Protein AF-A0A484ZML0-F1 (afdb_monomer)

Mean predicted aligned error: 3.05 Å

Foldseek 3Di:
DDDADAAELQPPDPVQSLVVQVVVQVVQGQAHEYEAADCPQHNDGGDDLVVVVVNLVSHPGAYEYEYHDPDCVVVCVSCVVSVHPYYHYDDDD

Organism: NCBI:txid82979

Radius of gyration: 13.17 Å; Cα contacts (8 Å, |Δi|>4): 137; chains: 1; bounding box: 35×27×37 Å

Nearest PDB structures (foldseek):
  2fli-assembly1_D  TM=9.026E-01  e=5.700E-06  Streptococcus pyogenes
  1tqj-assembly1_E  TM=8.946E-01  e=8.463E-06  Synechocystis sp.
  1tqj-assembly1_B  TM=8.924E-01  e=1.101E-05  Synechocystis sp.
  1tqj-assembly1_D  TM=8.903E-01  e=1.257E-05  Synechocystis sp.
  1tqj-assembly1_F  TM=8.900E-01  e=1.257E-05  Synechocystis sp.

Structure (mmCIF, N/CA/C/O backbone):
data_AF-A0A484ZML0-F1
#
_entry.id   AF-A0A484ZML0-F1
#
loop_
_atom_site.group_PDB
_atom_site.id
_atom_site.type_symbol
_atom_site.label_atom_id
_atom_site.label_alt_id
_atom_site.label_comp_id
_atom_site.label_asym_id
_atom_site.label_entity_id
_atom_site.label_seq_id
_atom_site.pdbx_PDB_ins_code
_atom_site.Cartn_x
_atom_site.Cartn_y
_atom_site.Cartn_z
_atom_site.occupancy
_atom_site.B_iso_or_equiv
_atom_site.auth_seq_id
_atom_site.auth_comp_id
_atom_site.auth_asym_id
_atom_site.auth_atom_id
_atom_site.pdbx_PDB_model_num
ATOM 1 N N . MET A 1 1 ? 7.928 0.286 27.852 1.00 71.75 1 MET A N 1
ATOM 2 C CA . MET A 1 1 ? 7.952 0.770 26.456 1.00 71.75 1 MET A CA 1
ATOM 3 C C . MET A 1 1 ? 6.836 0.047 25.719 1.00 71.75 1 MET A C 1
ATOM 5 O O . MET A 1 1 ? 6.778 -1.170 25.833 1.00 71.75 1 MET A O 1
ATOM 9 N N . ALA A 1 2 ? 5.902 0.763 25.091 1.00 85.25 2 ALA A N 1
ATOM 10 C CA . ALA A 1 2 ? 4.823 0.130 24.330 1.00 85.25 2 ALA A CA 1
ATOM 11 C C . ALA A 1 2 ? 5.345 -0.276 22.943 1.00 85.25 2 ALA A C 1
ATOM 13 O O . ALA A 1 2 ? 6.112 0.474 22.340 1.00 85.25 2 ALA A O 1
ATOM 14 N N . ILE A 1 3 ? 4.969 -1.464 22.469 1.00 91.19 3 ILE A N 1
ATOM 15 C CA . ILE A 1 3 ? 5.340 -1.972 21.143 1.00 91.19 3 ILE A CA 1
ATOM 16 C C . ILE A 1 3 ? 4.206 -1.632 20.174 1.00 91.19 3 ILE A C 1
ATOM 18 O O . ILE A 1 3 ? 3.059 -1.989 20.434 1.00 91.19 3 ILE A O 1
ATOM 22 N N . THR A 1 4 ? 4.538 -0.992 19.053 1.00 92.69 4 THR A N 1
ATOM 23 C CA . THR A 1 4 ? 3.595 -0.696 17.964 1.00 92.69 4 THR A CA 1
ATOM 24 C C . THR A 1 4 ? 3.928 -1.556 16.752 1.00 92.69 4 THR A C 1
ATOM 26 O O . THR A 1 4 ? 5.089 -1.652 16.357 1.00 92.69 4 THR A O 1
ATOM 29 N N . LEU A 1 5 ? 2.912 -2.183 16.154 1.00 94.56 5 LEU A N 1
ATOM 30 C CA . LEU A 1 5 ? 3.063 -3.038 14.976 1.00 94.56 5 LEU A CA 1
ATOM 31 C C . LEU A 1 5 ? 2.460 -2.378 13.732 1.00 94.56 5 LEU A C 1
ATOM 33 O O . L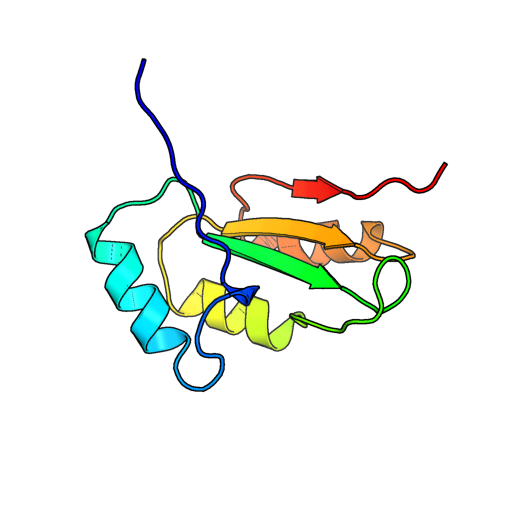EU A 1 5 ? 1.393 -1.765 13.805 1.00 94.56 5 LEU A O 1
ATOM 37 N N . HIS A 1 6 ? 3.124 -2.574 12.592 1.00 96.06 6 HIS A N 1
ATOM 38 C CA . HIS A 1 6 ? 2.702 -2.100 11.271 1.00 96.06 6 HIS A CA 1
ATOM 39 C C . HIS A 1 6 ? 2.703 -3.273 10.271 1.00 96.06 6 HIS A C 1
ATOM 41 O O . HIS A 1 6 ? 3.698 -3.483 9.576 1.00 96.06 6 HIS A O 1
ATOM 47 N N . PRO A 1 7 ? 1.652 -4.114 10.236 1.00 96.81 7 PRO A N 1
ATOM 48 C CA . PRO A 1 7 ? 1.643 -5.324 9.413 1.00 96.81 7 PRO A CA 1
ATOM 49 C C . PRO A 1 7 ? 1.714 -5.010 7.911 1.00 96.81 7 PRO A C 1
ATOM 51 O O . PRO A 1 7 ? 0.918 -4.206 7.424 1.00 96.81 7 PRO A O 1
ATOM 54 N N . SER A 1 8 ? 2.615 -5.669 7.169 1.00 97.31 8 SER A N 1
ATOM 55 C CA . SER A 1 8 ? 2.670 -5.552 5.700 1.00 97.31 8 SER A CA 1
ATOM 56 C C . SER A 1 8 ? 1.549 -6.345 5.037 1.00 97.31 8 SER A C 1
ATOM 58 O O . SER A 1 8 ? 1.401 -7.553 5.244 1.00 97.31 8 SER A O 1
ATOM 60 N N . LEU A 1 9 ? 0.768 -5.655 4.205 1.00 98.06 9 LEU A N 1
ATOM 61 C CA . LEU A 1 9 ? -0.296 -6.259 3.412 1.00 98.06 9 LEU A CA 1
ATOM 62 C C . LEU A 1 9 ? 0.253 -7.067 2.225 1.00 98.06 9 LEU A C 1
ATOM 64 O O . LEU A 1 9 ? -0.460 -7.920 1.696 1.00 98.06 9 LEU A O 1
ATOM 68 N N . ALA A 1 10 ? 1.512 -6.857 1.825 1.00 96.75 10 ALA A N 1
ATOM 69 C CA . ALA A 1 10 ? 2.158 -7.653 0.778 1.00 96.75 10 ALA A CA 1
ATOM 70 C C . ALA A 1 10 ? 2.237 -9.142 1.172 1.00 96.75 10 ALA A C 1
ATOM 72 O O . ALA A 1 10 ? 2.026 -10.023 0.341 1.00 96.75 10 ALA A O 1
ATOM 73 N N . SER A 1 11 ? 2.411 -9.426 2.467 1.00 96.94 11 SER A N 1
ATOM 74 C CA . SER A 1 11 ? 2.438 -10.786 3.027 1.00 96.94 11 SER A CA 1
ATOM 75 C C . SER A 1 11 ? 1.056 -11.442 3.160 1.00 96.94 11 SER A C 1
ATOM 77 O O . SER A 1 11 ? 0.954 -12.602 3.562 1.00 96.94 11 SER A O 1
ATOM 79 N N . ALA A 1 12 ? -0.030 -10.716 2.882 1.00 97.44 12 ALA A N 1
ATOM 80 C CA . ALA A 1 12 ? -1.379 -11.251 2.994 1.00 97.44 12 ALA A CA 1
ATOM 81 C C . ALA A 1 12 ? -1.736 -12.175 1.818 1.00 97.44 12 ALA A C 1
ATOM 83 O O . ALA A 1 12 ? -1.156 -12.118 0.734 1.00 97.44 12 ALA A O 1
ATOM 84 N N . ASN A 1 13 ? -2.783 -12.986 1.999 1.00 97.62 13 ASN A N 1
ATOM 85 C CA . ASN A 1 13 ? -3.420 -13.652 0.867 1.00 97.62 13 ASN A CA 1
ATOM 86 C C . ASN A 1 13 ? -4.106 -12.600 -0.022 1.00 97.62 13 ASN A C 1
ATOM 88 O O . ASN A 1 13 ? -5.159 -12.066 0.341 1.00 97.62 13 ASN A O 1
ATOM 92 N N . GLN A 1 14 ? -3.527 -12.348 -1.195 1.00 96.44 14 GLN A N 1
ATOM 93 C CA . GLN A 1 14 ? -3.979 -11.326 -2.143 1.00 96.44 14 GLN A CA 1
ATOM 94 C C . GLN A 1 14 ? -5.402 -11.577 -2.669 1.00 96.44 14 GLN A C 1
ATOM 96 O O . GLN A 1 14 ? -6.142 -10.637 -2.946 1.00 96.44 14 GLN A O 1
ATOM 101 N N . LEU A 1 15 ? -5.855 -12.835 -2.704 1.00 97.94 15 LEU A N 1
ATOM 102 C CA . LEU A 1 15 ? -7.233 -13.177 -3.078 1.00 97.94 15 LEU A CA 1
ATOM 103 C C . LEU A 1 15 ? -8.254 -12.833 -1.978 1.00 97.94 15 LEU A C 1
ATOM 105 O O . LEU A 1 15 ? -9.458 -12.981 -2.181 1.00 97.94 15 LEU A O 1
ATOM 109 N N . ARG A 1 16 ? -7.801 -12.424 -0.783 1.00 97.75 16 ARG A N 1
ATOM 110 C CA . ARG A 1 16 ? -8.652 -12.196 0.397 1.00 97.75 16 ARG A CA 1
ATOM 111 C C . ARG A 1 16 ? -8.294 -10.932 1.189 1.00 97.75 16 ARG A C 1
ATOM 113 O O . ARG A 1 16 ? -8.565 -10.883 2.389 1.00 97.75 16 ARG A O 1
ATOM 120 N N . LEU A 1 17 ? -7.752 -9.897 0.543 1.00 97.75 17 LEU A N 1
ATOM 121 C CA . LEU A 1 17 ? -7.305 -8.660 1.209 1.00 97.75 17 LEU A CA 1
ATOM 122 C C . LEU A 1 17 ? -8.364 -8.032 2.126 1.00 97.75 17 LEU A C 1
ATOM 124 O O . LEU A 1 17 ? -8.073 -7.751 3.284 1.00 97.75 17 LEU A O 1
ATOM 128 N N . GLY A 1 18 ? -9.616 -7.904 1.676 1.00 97.06 18 GLY A N 1
ATOM 129 C CA . GLY A 1 18 ? -10.686 -7.338 2.509 1.00 97.06 18 GLY A CA 1
ATOM 130 C C . GLY A 1 18 ? -10.976 -8.147 3.783 1.00 97.06 18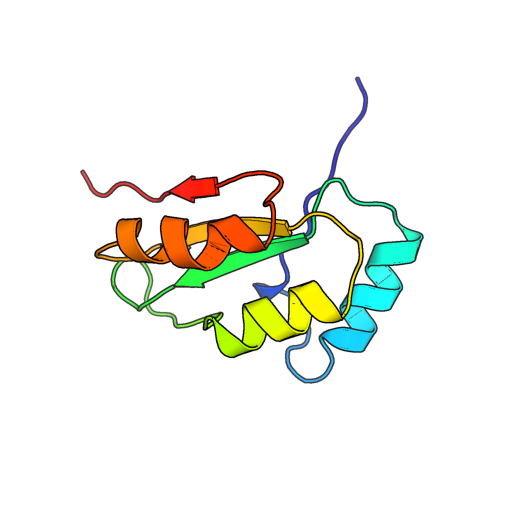 GLY A C 1
ATOM 131 O O . GLY A 1 18 ? -11.309 -7.580 4.820 1.00 97.06 18 GLY A O 1
ATOM 132 N N . ALA A 1 19 ? -10.815 -9.475 3.743 1.00 97.69 19 ALA A N 1
ATOM 133 C CA . ALA A 1 19 ? -10.940 -10.303 4.943 1.00 97.69 19 ALA A CA 1
ATOM 134 C C . ALA A 1 19 ? -9.741 -10.122 5.887 1.00 97.69 19 ALA A C 1
ATOM 136 O O . ALA A 1 19 ? -9.924 -10.141 7.102 1.00 97.69 19 ALA A O 1
ATOM 137 N N . THR A 1 20 ? -8.538 -9.926 5.343 1.00 97.81 20 THR A N 1
ATOM 138 C CA . THR A 1 20 ? -7.345 -9.586 6.128 1.00 97.81 20 THR A CA 1
ATOM 139 C C . THR A 1 20 ? -7.515 -8.241 6.830 1.00 97.81 20 THR A C 1
ATOM 141 O O . THR A 1 20 ? -7.308 -8.175 8.037 1.00 97.81 20 THR A O 1
ATOM 144 N N . LEU A 1 21 ? -7.973 -7.203 6.124 1.00 97.56 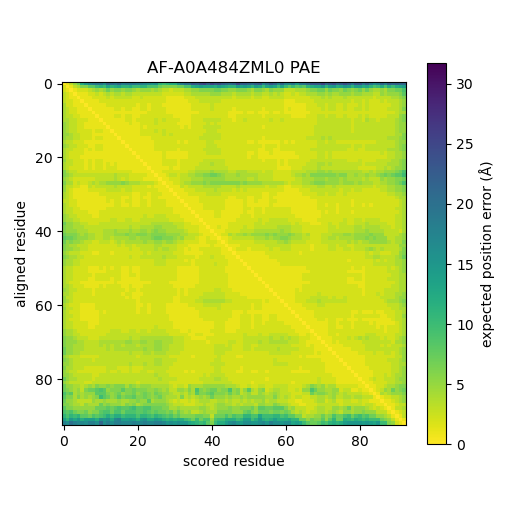21 LEU A N 1
ATOM 145 C CA . LEU A 1 21 ? -8.208 -5.874 6.703 1.00 97.56 21 LEU A CA 1
ATOM 146 C C . LEU A 1 21 ? -9.200 -5.924 7.874 1.00 97.56 21 LEU A C 1
ATOM 148 O O . LEU A 1 21 ? -8.899 -5.400 8.941 1.00 97.56 21 LEU A O 1
ATOM 152 N N . ARG A 1 22 ? -10.319 -6.652 7.734 1.00 96.38 22 ARG A N 1
ATOM 153 C CA . ARG A 1 22 ? -11.282 -6.846 8.838 1.00 96.38 22 ARG A CA 1
ATOM 154 C C . ARG A 1 22 ? -10.680 -7.533 10.063 1.00 96.38 22 ARG A C 1
ATOM 156 O O . ARG A 1 22 ? -11.069 -7.234 11.183 1.00 96.38 22 ARG A O 1
ATOM 163 N N . ARG A 1 23 ? -9.754 -8.476 9.865 1.00 96.06 23 ARG A N 1
ATOM 164 C CA . ARG A 1 23 ? -9.052 -9.131 10.981 1.00 96.06 23 ARG A CA 1
ATOM 165 C C . ARG A 1 23 ? -8.080 -8.178 11.667 1.00 96.06 23 ARG A C 1
ATOM 167 O O . ARG A 1 23 ? -7.948 -8.246 12.880 1.00 96.06 23 ARG A O 1
ATOM 174 N N . LEU A 1 24 ? -7.409 -7.323 10.896 1.00 96.38 24 LEU A N 1
ATOM 175 C CA . LEU A 1 24 ? -6.476 -6.333 11.429 1.00 96.38 24 LEU A CA 1
ATOM 176 C C . LEU A 1 24 ? -7.187 -5.243 12.234 1.00 96.38 24 LEU A C 1
ATOM 178 O O . LEU A 1 24 ? -6.631 -4.792 13.227 1.00 96.38 24 LEU A O 1
ATOM 182 N N . ASP A 1 25 ? -8.408 -4.866 11.860 1.00 93.06 25 ASP A N 1
ATOM 183 C CA . ASP A 1 25 ? -9.181 -3.833 12.562 1.00 93.06 25 ASP A CA 1
ATOM 184 C C . ASP A 1 25 ? -9.403 -4.182 14.045 1.00 93.06 25 ASP A C 1
ATOM 186 O O . ASP A 1 25 ? -9.183 -3.362 14.933 1.00 93.06 25 ASP A O 1
ATOM 190 N N . ALA A 1 26 ? -9.676 -5.459 14.335 1.00 91.69 26 ALA A N 1
ATOM 191 C CA . ALA A 1 26 ? -9.817 -5.970 15.701 1.00 91.69 26 ALA A CA 1
ATOM 192 C C . ALA A 1 26 ? -8.516 -5.946 16.533 1.00 91.69 26 ALA A C 1
ATOM 194 O O . ALA A 1 26 ? -8.566 -6.133 17.747 1.00 91.69 26 ALA A O 1
ATOM 195 N N . LEU A 1 27 ? -7.354 -5.754 15.898 1.00 93.38 27 LEU A N 1
ATOM 196 C CA . LEU A 1 27 ? -6.039 -5.745 16.548 1.00 93.38 27 LEU A CA 1
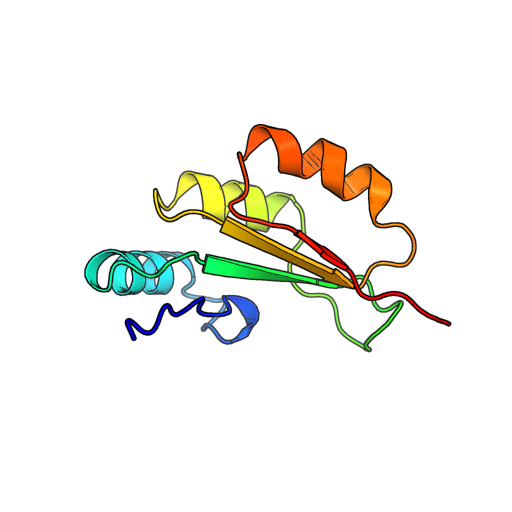ATOM 197 C C . LEU A 1 27 ? -5.489 -4.331 16.779 1.00 93.38 27 LEU A C 1
ATOM 199 O O . LEU A 1 27 ? -4.447 -4.203 17.417 1.00 93.38 27 LEU A O 1
ATOM 203 N N . ALA A 1 28 ? -6.158 -3.297 16.253 1.00 89.88 28 ALA A N 1
ATOM 204 C CA . ALA A 1 28 ? -5.760 -1.892 16.362 1.00 89.88 28 ALA A CA 1
ATOM 205 C C . ALA A 1 28 ? -4.251 -1.637 16.101 1.00 89.88 28 ALA A C 1
ATOM 207 O O . ALA A 1 28 ? -3.558 -1.082 16.960 1.00 89.88 28 ALA A O 1
ATOM 208 N N . PRO A 1 29 ? -3.700 -2.057 14.941 1.00 95.12 29 PRO A N 1
ATOM 209 C CA . PRO A 1 29 ? -2.297 -1.813 14.615 1.00 95.12 29 PRO A CA 1
ATOM 210 C C . PRO A 1 29 ? -2.029 -0.314 14.438 1.00 95.12 29 PRO A C 1
ATOM 212 O O . PRO A 1 29 ? -2.940 0.470 14.176 1.00 95.12 29 PRO A O 1
ATOM 215 N N . GLY A 1 30 ? -0.755 0.082 14.507 1.00 95.31 30 GLY A N 1
ATOM 216 C CA . GLY A 1 30 ? -0.370 1.474 14.264 1.00 95.31 30 GLY A CA 1
ATOM 217 C C . GLY A 1 30 ? -0.703 1.923 12.838 1.00 95.31 30 GLY A C 1
ATOM 218 O O . GLY A 1 30 ? -1.196 3.028 12.631 1.00 95.31 30 GLY A O 1
ATOM 219 N N . SER A 1 31 ? -0.457 1.056 11.852 1.00 97.06 31 SER A N 1
ATOM 220 C CA . SER A 1 31 ? -0.908 1.237 10.469 1.00 97.06 31 SER A CA 1
ATOM 221 C C . SER A 1 31 ? -0.934 -0.097 9.719 1.00 97.06 31 SER A C 1
ATOM 223 O O . SER A 1 31 ? -0.307 -1.066 10.148 1.00 97.06 31 SER A O 1
ATOM 225 N N . VAL A 1 32 ? -1.597 -0.143 8.564 1.00 97.81 32 VAL A N 1
ATOM 226 C CA . VAL A 1 32 ? -1.358 -1.176 7.545 1.00 97.81 32 VAL A CA 1
ATOM 227 C C . VAL A 1 32 ? -0.232 -0.698 6.634 1.00 97.81 32 VAL A C 1
ATOM 229 O O . VAL A 1 32 ? -0.301 0.404 6.090 1.00 97.81 32 VAL A O 1
ATOM 232 N N . HIS A 1 33 ? 0.810 -1.509 6.485 1.00 98.06 33 HIS A N 1
ATOM 233 C CA . HIS A 1 33 ? 1.962 -1.194 5.651 1.00 98.06 33 HIS A CA 1
ATOM 234 C C . HIS A 1 33 ? 1.762 -1.698 4.218 1.00 98.06 33 HIS A C 1
ATOM 236 O O . HIS A 1 33 ? 1.337 -2.836 4.002 1.00 98.06 33 HIS A O 1
ATOM 242 N N . LEU A 1 34 ? 2.049 -0.841 3.240 1.00 98.12 34 LEU A N 1
ATOM 243 C CA . LEU A 1 34 ? 1.867 -1.095 1.815 1.00 98.12 34 LEU A CA 1
ATOM 244 C C . LEU A 1 34 ? 3.185 -0.878 1.070 1.00 98.12 34 LEU A C 1
ATOM 246 O O . LEU A 1 34 ? 3.662 0.253 0.951 1.00 98.12 34 LEU A O 1
ATOM 250 N N . ASP A 1 35 ? 3.732 -1.968 0.540 1.00 97.19 35 ASP A N 1
ATOM 251 C CA . ASP A 1 35 ? 4.911 -1.964 -0.321 1.00 97.19 35 ASP A CA 1
ATOM 252 C C . ASP A 1 35 ? 4.510 -1.641 -1.771 1.00 97.19 35 ASP A C 1
ATOM 254 O O . ASP A 1 35 ? 3.668 -2.313 -2.377 1.00 97.19 35 ASP A O 1
ATOM 258 N N . ILE A 1 36 ? 5.103 -0.588 -2.333 1.00 96.88 36 ILE A N 1
ATOM 259 C CA . ILE A 1 36 ? 4.874 -0.145 -3.710 1.00 96.88 36 ILE A CA 1
ATOM 260 C C . ILE A 1 36 ? 6.176 -0.315 -4.487 1.00 96.88 36 ILE A C 1
ATOM 262 O O . ILE A 1 36 ? 7.166 0.371 -4.233 1.00 96.88 36 ILE A O 1
ATOM 266 N N . GLU A 1 37 ? 6.154 -1.244 -5.438 1.00 96.56 37 GLU A N 1
ATOM 267 C CA . GLU A 1 37 ? 7.330 -1.751 -6.147 1.00 96.56 37 GLU A CA 1
ATOM 268 C C . GLU A 1 37 ? 7.080 -1.733 -7.659 1.00 96.56 37 GLU A C 1
ATOM 270 O O . GLU A 1 37 ? 6.000 -2.121 -8.112 1.00 96.56 37 GLU A O 1
ATOM 2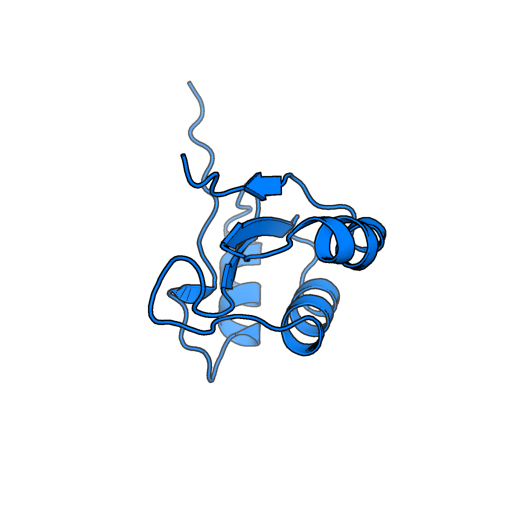75 N N . ASP A 1 38 ? 8.079 -1.314 -8.439 1.00 95.56 38 ASP A N 1
ATOM 276 C CA . ASP A 1 38 ? 8.003 -1.173 -9.904 1.00 95.56 38 ASP A CA 1
ATOM 277 C C . ASP A 1 38 ? 9.114 -1.925 -10.652 1.00 95.56 38 ASP A C 1
ATOM 279 O O . ASP A 1 38 ? 9.446 -1.589 -11.787 1.00 95.56 38 ASP A O 1
ATOM 283 N N . THR A 1 39 ? 9.711 -2.936 -10.024 1.00 95.19 39 THR A N 1
ATOM 284 C CA . THR A 1 39 ? 10.906 -3.672 -10.474 1.00 95.19 39 THR A CA 1
ATOM 285 C C . THR A 1 39 ? 12.254 -2.946 -10.404 1.00 95.19 39 THR A C 1
ATOM 287 O O . THR A 1 39 ? 13.296 -3.582 -10.573 1.00 95.19 39 THR A O 1
ATOM 290 N N . SER A 1 40 ? 12.287 -1.638 -10.137 1.00 94.06 40 SER A N 1
ATOM 291 C CA . SER A 1 40 ? 13.540 -0.878 -10.224 1.00 94.06 40 SER A CA 1
ATOM 292 C C . SER A 1 40 ? 14.519 -1.155 -9.078 1.00 94.06 40 SER A C 1
ATOM 294 O O . SER A 1 40 ? 15.727 -1.024 -9.281 1.00 94.06 40 SER A O 1
ATOM 296 N N . PHE A 1 41 ? 14.043 -1.571 -7.899 1.00 91.94 41 PHE A N 1
ATOM 297 C CA . PHE A 1 41 ? 14.879 -1.922 -6.735 1.00 91.94 41 PHE A CA 1
ATOM 298 C C . PHE A 1 41 ? 14.903 -3.426 -6.436 1.00 91.94 41 PHE A C 1
ATOM 300 O O . PHE A 1 41 ? 15.946 -3.963 -6.069 1.00 91.94 41 PHE A O 1
ATOM 307 N N . ILE A 1 42 ? 13.772 -4.107 -6.616 1.00 89.50 42 ILE A N 1
ATOM 308 C CA . ILE A 1 42 ? 13.569 -5.537 -6.341 1.00 89.50 42 ILE A CA 1
ATOM 309 C C . ILE A 1 42 ? 12.865 -6.146 -7.552 1.00 89.50 42 ILE A C 1
ATOM 311 O O . ILE A 1 42 ? 12.100 -5.457 -8.205 1.00 89.50 42 ILE A O 1
ATOM 315 N N . ARG A 1 43 ? 13.065 -7.432 -7.864 1.00 93.19 43 ARG A N 1
ATOM 316 C CA . ARG A 1 43 ? 12.372 -8.122 -8.974 1.00 93.19 43 ARG A CA 1
ATOM 317 C C . ARG A 1 43 ? 10.924 -8.491 -8.623 1.00 93.19 43 ARG A C 1
ATOM 319 O O . ARG A 1 43 ? 10.582 -9.670 -8.602 1.00 93.19 43 ARG A O 1
ATOM 326 N N . ASN A 1 44 ? 10.104 -7.489 -8.321 1.00 93.69 44 ASN A N 1
ATOM 327 C CA . ASN A 1 44 ? 8.697 -7.658 -7.979 1.00 93.69 44 ASN A CA 1
ATOM 328 C C . ASN A 1 44 ? 7.854 -6.430 -8.377 1.00 93.69 44 ASN A C 1
ATOM 330 O O . ASN A 1 44 ? 8.387 -5.336 -8.573 1.00 93.69 44 ASN A O 1
ATOM 334 N N . ILE A 1 45 ? 6.541 -6.640 -8.508 1.00 95.75 45 ILE A N 1
ATOM 335 C CA . ILE A 1 45 ? 5.515 -5.601 -8.661 1.00 95.75 45 ILE A CA 1
ATOM 336 C C . ILE A 1 45 ? 4.407 -5.949 -7.673 1.00 95.75 45 ILE A C 1
ATOM 338 O O . ILE A 1 45 ? 3.805 -7.017 -7.787 1.00 95.75 45 ILE A O 1
ATOM 342 N N . THR A 1 46 ? 4.132 -5.055 -6.727 1.00 95.56 46 THR A N 1
ATOM 343 C CA . THR A 1 46 ? 3.200 -5.348 -5.627 1.00 95.56 46 THR A CA 1
ATOM 344 C C . THR A 1 46 ? 1.884 -4.589 -5.776 1.00 95.56 46 THR A C 1
ATOM 346 O O . THR A 1 46 ? 0.951 -5.097 -6.400 1.00 95.56 46 THR A O 1
ATOM 349 N N . PHE A 1 47 ? 1.772 -3.373 -5.233 1.00 97.38 47 PHE A N 1
ATOM 350 C CA . PHE A 1 47 ? 0.517 -2.620 -5.265 1.00 97.38 47 PHE A CA 1
ATOM 351 C C . PHE A 1 47 ? 0.561 -1.455 -6.252 1.00 97.38 47 PHE A C 1
ATOM 353 O O . PHE A 1 47 ? 1.456 -0.619 -6.221 1.00 97.38 47 PHE A O 1
ATOM 360 N N . GLY A 1 48 ? -0.465 -1.369 -7.100 1.00 96.12 48 GLY A N 1
ATOM 361 C CA . GLY A 1 48 ? -0.774 -0.171 -7.880 1.00 96.12 48 GLY A CA 1
ATOM 362 C C . GLY A 1 48 ? -1.753 0.750 -7.146 1.00 96.12 48 GLY A C 1
ATOM 363 O O . GLY A 1 48 ? -2.448 0.312 -6.225 1.00 96.12 48 GLY A O 1
ATOM 364 N N . LEU A 1 49 ? -1.890 1.998 -7.616 1.00 96.19 49 LEU A N 1
ATOM 365 C CA . LEU A 1 49 ? -2.833 2.973 -7.044 1.00 96.19 49 LEU A CA 1
ATOM 366 C C . LEU A 1 49 ? -4.257 2.426 -6.915 1.00 96.19 49 LEU A C 1
ATOM 368 O O . LEU A 1 49 ? -4.876 2.616 -5.879 1.00 96.19 49 LEU A O 1
ATOM 372 N N . LYS A 1 50 ? -4.755 1.683 -7.914 1.00 97.12 50 LYS A N 1
ATOM 373 C CA . LYS A 1 50 ? -6.099 1.083 -7.864 1.00 97.12 50 LYS A CA 1
ATOM 374 C C . LYS A 1 50 ? -6.302 0.230 -6.608 1.00 97.12 50 LYS A C 1
ATOM 376 O O . LYS A 1 50 ? -7.300 0.396 -5.916 1.00 97.12 50 LYS A O 1
ATOM 381 N N . THR A 1 51 ? -5.359 -0.665 -6.311 1.00 97.50 51 THR A N 1
ATOM 382 C CA . THR A 1 51 ? -5.438 -1.531 -5.127 1.00 97.50 51 THR A CA 1
ATOM 383 C C . THR A 1 51 ? -5.284 -0.716 -3.849 1.00 97.50 51 THR A C 1
ATOM 385 O O . THR A 1 51 ? -6.034 -0.932 -2.904 1.00 97.50 51 THR A O 1
ATOM 388 N N . VAL A 1 52 ? -4.361 0.251 -3.824 1.00 97.94 52 VAL A N 1
ATOM 389 C CA . VAL A 1 52 ? -4.156 1.134 -2.666 1.00 97.94 52 VAL A CA 1
ATOM 390 C C . VAL A 1 52 ? -5.422 1.929 -2.332 1.00 97.94 52 VAL A C 1
ATOM 392 O O . VAL A 1 52 ? -5.821 1.969 -1.171 1.00 97.94 52 VAL A O 1
ATOM 395 N N . THR A 1 53 ? -6.090 2.509 -3.331 1.00 97.56 53 THR A N 1
ATOM 396 C CA . THR A 1 53 ? -7.353 3.237 -3.149 1.00 97.56 53 THR A CA 1
ATOM 397 C C . 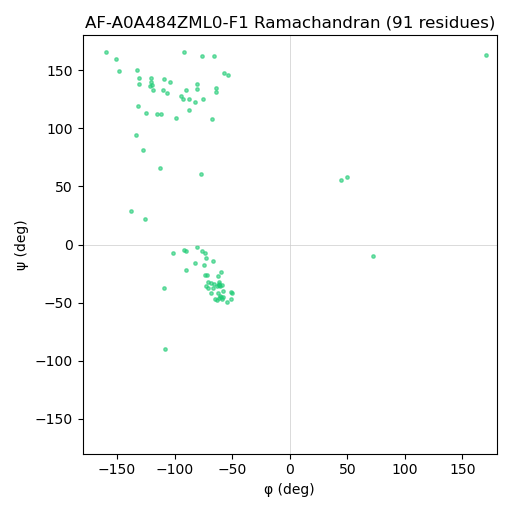THR A 1 53 ? -8.442 2.321 -2.599 1.00 97.56 53 THR A C 1
ATOM 399 O O . THR A 1 53 ? -9.084 2.668 -1.615 1.00 97.56 53 THR A O 1
ATOM 402 N N . GLN A 1 54 ? -8.591 1.113 -3.151 1.00 97.94 54 GLN A N 1
ATOM 403 C CA . GLN A 1 54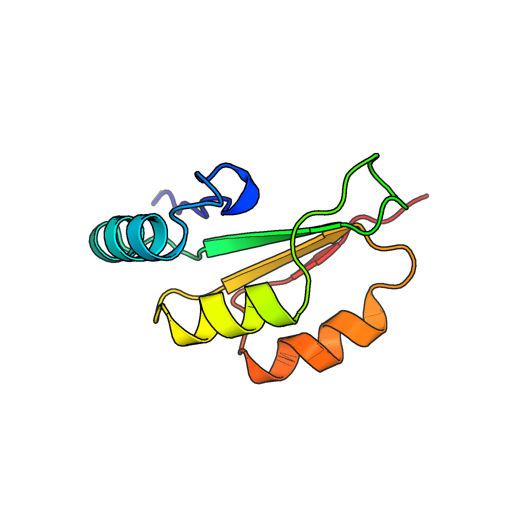 ? -9.565 0.137 -2.648 1.00 97.94 54 GLN A CA 1
ATOM 404 C C . GLN A 1 54 ? -9.270 -0.306 -1.208 1.00 97.94 54 GLN A C 1
ATOM 406 O O . GLN A 1 54 ? -10.192 -0.530 -0.430 1.00 97.94 54 GLN A O 1
ATOM 411 N N . VAL A 1 55 ? -7.993 -0.432 -0.836 1.00 98.06 55 VAL A N 1
ATOM 412 C CA . VAL A 1 55 ? -7.590 -0.717 0.548 1.00 98.06 55 VAL A CA 1
ATOM 413 C C . VAL A 1 55 ? -7.972 0.444 1.463 1.00 98.06 55 VAL A C 1
ATOM 415 O O . VAL A 1 55 ? -8.570 0.195 2.504 1.00 98.06 55 VAL A O 1
ATOM 418 N N . ALA A 1 56 ? -7.686 1.687 1.066 1.00 97.50 56 ALA A N 1
ATOM 419 C CA . ALA A 1 56 ? -8.025 2.884 1.838 1.00 97.50 56 ALA A CA 1
ATOM 420 C C . ALA A 1 56 ? -9.540 3.057 2.043 1.00 97.50 56 ALA A C 1
ATOM 422 O O . ALA A 1 56 ? -9.970 3.497 3.101 1.00 97.50 56 ALA A O 1
ATOM 423 N N . GLU A 1 57 ? -10.358 2.676 1.060 1.00 97.00 57 GLU A N 1
ATOM 424 C CA . GLU A 1 57 ? -11.824 2.677 1.178 1.00 97.00 57 GLU A CA 1
ATOM 425 C C . GLU A 1 57 ? -12.348 1.556 2.091 1.00 97.00 57 GLU A C 1
ATOM 427 O O . GLU A 1 57 ? -13.427 1.672 2.671 1.00 97.00 57 GLU A O 1
ATOM 432 N N . ALA A 1 58 ? -11.600 0.458 2.221 1.00 97.06 58 ALA A N 1
ATOM 433 C CA . ALA A 1 58 ? -12.026 -0.742 2.935 1.00 97.06 58 ALA A CA 1
ATOM 434 C C . ALA A 1 58 ? -11.622 -0.781 4.421 1.00 97.06 58 ALA A C 1
ATOM 436 O O . ALA A 1 58 ? -11.982 -1.741 5.109 1.00 97.06 58 ALA A O 1
ATOM 437 N N . THR A 1 59 ? -10.861 0.198 4.923 1.00 96.50 59 THR A N 1
ATOM 438 C CA . THR A 1 59 ? -10.431 0.250 6.328 1.00 96.50 59 THR A CA 1
ATOM 439 C C . THR A 1 59 ? -10.275 1.678 6.847 1.00 96.50 59 THR A C 1
ATOM 441 O O . THR A 1 59 ? -9.896 2.577 6.106 1.00 96.50 59 THR A O 1
ATOM 444 N N . SER A 1 60 ? -10.519 1.880 8.144 1.00 95.19 60 SER A N 1
ATOM 445 C CA . SER A 1 60 ? -10.193 3.122 8.861 1.00 95.19 60 SER A CA 1
ATOM 446 C C . SER A 1 60 ? -8.794 3.119 9.481 1.00 95.19 60 SER A C 1
ATOM 448 O O . SER A 1 60 ? -8.369 4.131 10.039 1.00 95.19 60 SER A O 1
ATOM 450 N N . ILE A 1 61 ? -8.079 1.991 9.424 1.00 96.44 61 ILE A N 1
ATOM 451 C CA . ILE A 1 61 ? -6.715 1.888 9.945 1.00 96.44 61 ILE A CA 1
ATOM 452 C C . ILE A 1 61 ? -5.803 2.817 9.123 1.00 96.44 61 ILE A C 1
ATOM 454 O O . ILE A 1 61 ? -5.867 2.777 7.890 1.00 96.44 61 ILE A O 1
ATOM 458 N N . PRO A 1 62 ? -4.916 3.611 9.756 1.00 96.38 62 PRO A N 1
ATOM 459 C CA . PRO A 1 62 ? -3.942 4.417 9.030 1.00 96.38 62 PRO A CA 1
ATOM 460 C C . PRO A 1 62 ? -3.118 3.570 8.055 1.00 96.38 62 PRO A C 1
ATOM 462 O O . PRO A 1 62 ? -2.782 2.423 8.348 1.00 96.38 62 PRO A O 1
ATOM 465 N N . LEU A 1 63 ? -2.744 4.137 6.910 1.00 98.00 63 LEU A N 1
ATOM 466 C CA . LEU A 1 63 ? -1.878 3.469 5.936 1.00 98.00 63 LEU A CA 1
ATOM 467 C C . LEU A 1 63 ? -0.461 4.034 6.012 1.00 98.00 63 LEU A C 1
ATOM 469 O O . LEU A 1 63 ? -0.285 5.243 6.151 1.00 98.00 63 LEU A O 1
ATOM 473 N N . SER A 1 64 ? 0.551 3.178 5.904 1.00 97.88 64 SER A N 1
ATOM 474 C CA . SER A 1 64 ? 1.939 3.598 5.691 1.00 97.88 64 SER A CA 1
ATOM 475 C C . SER A 1 64 ? 2.471 3.006 4.395 1.00 97.88 64 SER A C 1
ATOM 477 O O . SER A 1 64 ? 2.127 1.882 4.034 1.00 97.88 64 SER A O 1
ATOM 479 N N . PHE A 1 65 ? 3.293 3.772 3.684 1.00 97.88 65 PHE A N 1
ATOM 480 C CA . PHE A 1 65 ? 3.748 3.410 2.344 1.00 97.88 65 PHE A CA 1
ATOM 481 C C . PHE A 1 65 ? 5.260 3.251 2.305 1.00 97.88 65 PHE A C 1
ATOM 483 O O . PHE A 1 65 ? 5.983 4.129 2.774 1.00 97.88 65 PHE A O 1
ATOM 490 N N . HIS A 1 66 ? 5.730 2.163 1.706 1.00 96.88 66 HIS A N 1
ATOM 491 C CA . HIS A 1 66 ? 7.136 1.955 1.391 1.00 96.88 66 HIS A CA 1
ATOM 492 C C . HIS A 1 66 ? 7.324 1.989 -0.119 1.00 96.88 66 HIS A C 1
ATOM 494 O O . HIS A 1 66 ? 6.811 1.141 -0.846 1.00 96.88 66 HIS A O 1
ATOM 500 N N . LEU A 1 67 ? 8.016 3.022 -0.590 1.00 96.25 67 LEU A N 1
ATOM 501 C CA . LEU A 1 67 ? 8.195 3.308 -2.004 1.00 96.25 67 LEU A CA 1
ATOM 502 C C . LEU A 1 67 ? 9.562 2.795 -2.461 1.00 96.25 67 LEU A C 1
ATOM 504 O O . LEU A 1 67 ? 10.605 3.360 -2.122 1.00 96.25 67 LEU A O 1
ATOM 508 N N . MET A 1 68 ? 9.530 1.727 -3.252 1.00 95.75 68 MET A N 1
ATOM 509 C CA . MET A 1 68 ? 10.680 1.090 -3.894 1.00 95.75 68 MET A CA 1
ATOM 510 C C . MET A 1 68 ? 10.565 1.287 -5.408 1.00 95.75 68 MET A C 1
ATOM 512 O O . MET A 1 68 ? 10.331 0.345 -6.167 1.00 95.75 68 MET A O 1
ATOM 516 N N . LEU A 1 69 ? 10.663 2.555 -5.815 1.00 94.00 69 LEU A N 1
ATOM 517 C CA . LEU A 1 69 ? 10.294 3.054 -7.140 1.00 94.00 69 LEU A CA 1
ATOM 518 C C . LEU A 1 69 ? 11.397 3.911 -7.742 1.00 94.00 69 LEU A C 1
ATOM 520 O O . LEU A 1 69 ? 11.989 4.722 -7.029 1.00 94.00 69 LEU A O 1
ATOM 524 N N . ALA A 1 70 ? 11.611 3.821 -9.056 1.00 94.06 70 ALA A N 1
ATOM 525 C CA . ALA A 1 70 ? 12.653 4.596 -9.735 1.00 94.06 70 ALA A CA 1
ATOM 526 C C . ALA A 1 70 ? 12.414 6.109 -9.605 1.00 94.06 70 ALA A C 1
ATOM 528 O O . ALA A 1 70 ? 13.357 6.888 -9.488 1.00 94.06 70 ALA A O 1
ATOM 529 N N . ASN A 1 71 ? 11.141 6.517 -9.610 1.00 92.88 71 ASN A N 1
ATOM 530 C CA . ASN A 1 71 ? 10.715 7.893 -9.385 1.00 92.88 71 ASN A CA 1
ATOM 531 C C . ASN A 1 71 ? 9.544 7.933 -8.381 1.00 92.88 71 ASN A C 1
ATOM 533 O O . ASN A 1 71 ? 8.387 7.789 -8.788 1.00 92.88 71 ASN A O 1
ATOM 537 N N . PRO A 1 72 ? 9.810 8.120 -7.074 1.00 92.50 72 PRO A N 1
ATOM 538 C CA . PRO A 1 72 ? 8.772 8.075 -6.045 1.00 92.50 72 PRO A CA 1
ATOM 539 C C . PRO A 1 72 ? 7.984 9.388 -5.896 1.00 92.50 72 PRO A C 1
ATOM 541 O O . PRO A 1 72 ? 6.912 9.381 -5.298 1.00 92.50 72 PRO A O 1
ATOM 544 N N . PHE A 1 73 ? 8.464 10.520 -6.426 1.00 92.00 73 PHE A N 1
ATOM 545 C CA . PHE A 1 73 ? 7.833 11.828 -6.192 1.00 92.00 73 PHE A CA 1
ATOM 546 C C . PHE A 1 73 ? 6.376 11.932 -6.675 1.00 92.00 73 PHE A C 1
ATOM 548 O O . PHE A 1 73 ? 5.548 12.412 -5.900 1.00 92.00 73 PHE A O 1
ATOM 555 N N . PRO A 1 74 ? 6.003 11.446 -7.879 1.00 94.00 74 PRO A N 1
ATOM 556 C CA . PRO A 1 74 ? 4.604 11.463 -8.313 1.00 94.00 74 PRO A CA 1
ATOM 557 C C . PRO A 1 74 ? 3.681 10.691 -7.365 1.00 94.00 74 PRO A C 1
ATOM 559 O O . PRO A 1 74 ? 2.554 11.111 -7.113 1.00 94.00 74 PRO A O 1
ATOM 562 N N . TRP A 1 75 ? 4.178 9.596 -6.782 1.00 94.94 75 TRP A N 1
ATOM 563 C CA . TRP A 1 75 ? 3.410 8.781 -5.848 1.00 94.94 75 TRP A CA 1
ATOM 564 C C . TRP A 1 75 ? 3.085 9.517 -4.555 1.00 94.94 75 TRP A C 1
ATOM 566 O O . TRP A 1 75 ? 1.999 9.321 -4.022 1.00 94.94 75 TRP A O 1
ATOM 576 N N . ILE A 1 76 ? 3.965 10.397 -4.071 1.00 93.00 76 ILE A N 1
ATOM 577 C CA . ILE A 1 76 ? 3.677 11.215 -2.885 1.00 93.00 76 ILE A CA 1
ATOM 578 C C . ILE A 1 76 ? 2.421 12.058 -3.124 1.00 93.00 76 ILE A C 1
ATOM 580 O O . ILE A 1 76 ? 1.516 12.058 -2.292 1.00 93.00 76 ILE A O 1
ATOM 584 N N . GLU A 1 77 ? 2.324 12.723 -4.277 1.00 95.06 77 GLU A N 1
ATOM 585 C CA . GLU A 1 77 ? 1.157 13.548 -4.611 1.00 95.06 77 GLU A CA 1
ATOM 586 C C . GLU A 1 77 ? -0.113 12.710 -4.787 1.00 95.06 77 GLU A C 1
ATOM 588 O O . GLU A 1 77 ? -1.187 13.116 -4.346 1.00 95.06 77 GLU A O 1
ATOM 593 N N . TRP A 1 78 ? -0.001 11.512 -5.363 1.00 96.25 78 TRP A N 1
ATOM 594 C CA . TRP A 1 78 ? -1.144 10.611 -5.534 1.00 96.25 78 TRP A CA 1
ATOM 595 C C . TRP A 1 78 ? -1.643 10.002 -4.221 1.00 96.25 78 TRP A C 1
ATOM 597 O O . TRP A 1 78 ? -2.838 9.749 -4.077 1.00 96.25 78 TRP A O 1
ATOM 607 N N . LEU A 1 79 ? -0.748 9.771 -3.260 1.00 96.69 79 LEU A N 1
ATOM 608 C CA . LEU A 1 79 ? -1.066 9.156 -1.969 1.00 96.69 79 LEU A CA 1
ATOM 609 C C . LEU A 1 79 ? -1.455 10.185 -0.902 1.00 96.69 79 LEU A C 1
ATOM 611 O O . LEU A 1 79 ? -2.167 9.850 0.043 1.00 96.69 79 LEU A O 1
ATOM 615 N N . LYS A 1 80 ? -1.050 11.449 -1.058 1.00 95.06 80 LYS A N 1
ATOM 616 C CA . LYS A 1 80 ? -1.355 12.548 -0.131 1.00 95.06 80 LYS A CA 1
ATOM 617 C C . LYS A 1 80 ? -2.841 12.673 0.247 1.00 95.06 80 LYS A C 1
ATOM 619 O O . LYS A 1 80 ? -3.105 12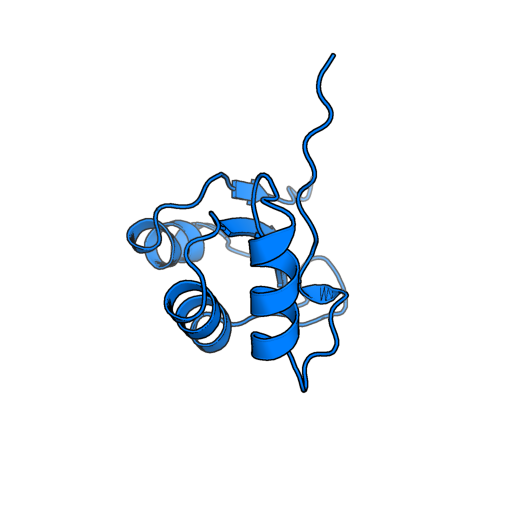.858 1.438 1.00 95.06 80 LYS A O 1
ATOM 624 N N . PRO A 1 81 ? -3.824 12.532 -0.670 1.00 96.25 81 PRO A N 1
ATOM 625 C CA . PRO A 1 81 ? -5.244 12.577 -0.311 1.00 96.25 81 PRO A CA 1
ATOM 626 C C . PRO A 1 81 ? -5.671 11.499 0.696 1.00 96.25 81 PRO A C 1
ATOM 628 O O . PRO A 1 81 ? -6.646 11.698 1.417 1.00 96.25 81 PRO A O 1
ATOM 631 N N . LEU A 1 82 ? -4.929 10.389 0.786 1.00 95.25 82 LEU A N 1
ATOM 632 C CA . LEU A 1 82 ? -5.211 9.266 1.685 1.00 95.25 82 LEU A CA 1
ATOM 633 C C . LEU A 1 82 ? -4.744 9.509 3.130 1.00 95.25 82 LEU A C 1
ATOM 635 O O . LEU A 1 82 ? -4.965 8.657 3.984 1.00 95.25 82 LEU A O 1
ATOM 639 N N . LYS A 1 83 ? -4.103 10.655 3.416 1.00 91.44 83 LYS A N 1
ATOM 640 C CA . LYS A 1 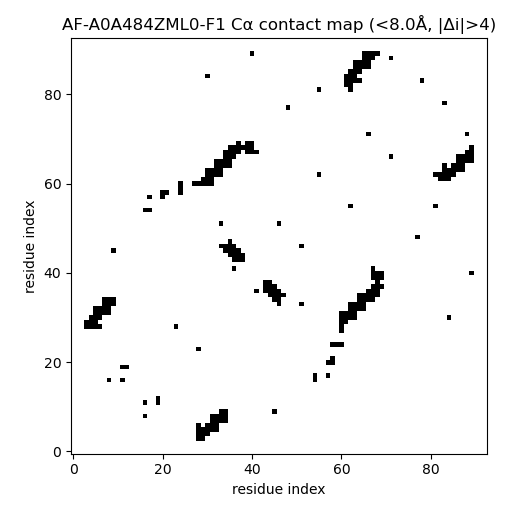83 ? -3.590 11.037 4.748 1.00 91.44 83 LYS A CA 1
ATOM 641 C C . LYS A 1 83 ? -2.737 9.934 5.416 1.00 91.44 83 LYS A C 1
ATOM 643 O O . LYS A 1 83 ? -3.077 9.479 6.509 1.00 91.44 83 LYS A O 1
ATOM 648 N N . PRO A 1 84 ? -1.640 9.488 4.778 1.00 89.75 84 PRO A N 1
ATOM 649 C CA . PRO A 1 84 ? -0.804 8.421 5.321 1.00 89.75 84 PRO A CA 1
ATOM 650 C C . PRO A 1 84 ? -0.248 8.718 6.711 1.00 89.75 84 PRO A C 1
ATOM 652 O O . PRO A 1 84 ? 0.134 9.846 7.014 1.00 89.75 84 PRO A O 1
ATOM 655 N N . GLY A 1 85 ? -0.091 7.657 7.503 1.00 86.25 85 GLY A N 1
ATOM 656 C CA . GLY A 1 85 ? 0.646 7.669 8.765 1.00 86.25 85 GLY A CA 1
ATOM 657 C C . GLY A 1 85 ? 2.167 7.764 8.590 1.00 86.25 85 GLY A C 1
ATOM 658 O O . GLY A 1 85 ? 2.872 8.015 9.562 1.00 86.25 85 GLY A O 1
ATOM 659 N N . GLY A 1 86 ? 2.686 7.582 7.370 1.00 91.69 86 GLY A N 1
ATOM 660 C CA . GLY A 1 86 ? 4.097 7.794 7.048 1.00 91.69 86 GLY A CA 1
ATOM 661 C C . GLY A 1 86 ? 4.497 7.300 5.656 1.00 91.69 86 GLY A C 1
ATOM 662 O O . GLY A 1 86 ? 3.796 6.488 5.045 1.00 91.69 86 GLY A O 1
ATOM 663 N N . TYR A 1 87 ? 5.653 7.778 5.190 1.00 92.38 87 TYR A N 1
ATOM 664 C CA . TYR A 1 87 ? 6.326 7.326 3.972 1.00 92.38 87 TYR A CA 1
ATOM 665 C C . TYR A 1 87 ? 7.730 6.826 4.314 1.00 92.38 87 TYR A C 1
ATOM 667 O O . TYR A 1 87 ? 8.458 7.483 5.059 1.00 92.38 87 TYR A O 1
ATOM 675 N N . LEU A 1 88 ? 8.118 5.698 3.732 1.00 91.12 88 LEU A N 1
ATOM 676 C CA . LEU A 1 88 ? 9.480 5.185 3.728 1.00 91.12 88 LEU A CA 1
ATOM 677 C C . LEU A 1 88 ? 9.950 5.072 2.277 1.00 91.12 88 LEU A C 1
ATOM 679 O O . LEU A 1 88 ? 9.197 4.621 1.416 1.00 91.12 88 LEU A O 1
ATOM 683 N N . PHE A 1 89 ? 11.189 5.469 2.006 1.00 89.38 89 PHE A N 1
ATOM 684 C CA . PHE A 1 89 ? 11.770 5.448 0.666 1.00 89.38 89 PHE A CA 1
ATOM 685 C C . PHE A 1 89 ? 13.009 4.571 0.654 1.00 89.38 89 PHE A C 1
ATOM 687 O O . PHE A 1 89 ? 13.837 4.657 1.564 1.00 89.38 89 PHE A O 1
ATOM 694 N N . MET A 1 90 ? 13.177 3.796 -0.415 1.00 85.69 90 MET A N 1
ATOM 695 C CA . MET A 1 90 ? 14.464 3.187 -0.710 1.00 85.69 90 MET A CA 1
ATOM 696 C C . MET A 1 90 ? 15.294 4.162 -1.544 1.00 85.69 90 MET A C 1
ATOM 698 O O . MET A 1 90 ? 14.928 4.513 -2.664 1.00 85.69 90 MET A O 1
ATOM 702 N N . LEU A 1 91 ? 16.412 4.618 -0.984 1.00 76.19 91 LEU A N 1
ATOM 703 C CA . LEU A 1 91 ? 17.390 5.420 -1.710 1.00 76.19 91 LEU A CA 1
ATOM 704 C C . LEU A 1 91 ? 18.436 4.473 -2.292 1.00 76.19 91 LEU A C 1
ATOM 706 O O . LEU A 1 91 ? 19.032 3.679 -1.562 1.00 76.19 91 LEU A O 1
ATOM 710 N N . LYS A 1 92 ? 18.648 4.541 -3.606 1.00 67.88 92 LYS A N 1
ATOM 711 C CA . LYS A 1 92 ? 19.830 3.934 -4.216 1.00 67.88 92 LYS A CA 1
ATOM 712 C C . LYS A 1 92 ? 21.011 4.892 -4.017 1.00 67.88 92 LYS A C 1
ATOM 714 O O . LYS A 1 92 ? 20.806 6.093 -4.201 1.00 67.88 92 LYS A O 1
ATOM 719 N N . PRO A 1 93 ? 22.183 4.391 -3.594 1.00 61.78 93 PRO A N 1
ATOM 720 C CA . PRO A 1 93 ? 23.408 5.180 -3.595 1.00 61.78 93 PRO A CA 1
ATOM 721 C C . PRO A 1 93 ? 23.810 5.604 -5.012 1.00 61.78 93 PRO A C 1
ATOM 723 O O . PRO A 1 93 ? 23.395 4.922 -5.981 1.00 61.78 93 PRO A O 1
#

Secondary structure (DSSP, 8-state):
-------BGGGS-GGGHHHHHHHHHTT--S-EEEEEEBSSSSS-B---HHHHHHHHHH--SPEEEEEE-SS-HHHHHHHGGG--SEEEE----

InterPro domains:
  IPR000056 Ribulose-phosphate 3-epimerase-like [PF00834] (5-84)
  IPR000056 Ribulose-phosphate 3-epimerase-like [PS01085] (32-46)
  IPR000056 Ribulose-phosphate 3-epimerase-like [PTHR11749] (1-82)
  IPR011060 Ribulose-phosphate binding barrel [SSF51366] (1-88)
  IPR013785 Aldolase-type TIM barrel [G3DSA:3.20.20.70] (2-92)

pLDDT: mean 94.04, std 6.04, range [61.78, 98.12]

Solvent-accessible surface area (backbone atoms only — not comparable to full-atom values): 5671 Å² total; per-residue (Å²): 135,89,87,80,49,59,56,56,56,76,80,46,62,78,94,43,50,72,61,52,48,60,58,45,60,81,64,67,52,68,21,45,25,40,56,32,36,69,45,68,76,49,99,46,71,70,50,53,70,71,58,51,53,54,49,58,76,70,44,90,65,38,39,28,40,36,38,33,42,89,70,52,68,68,53,51,67,70,46,51,86,71,61,56,74,44,79,45,73,65,79,81,133

Sequence (93 aa):
MAITLHPSLASANQLRLGATLRRLDALAPGSVHLDIEDTSFIRNITFGLKTVTQVAEATSIPLSFHLMLANPFPWIEWLKPLKPGGYLFMLKP